Protein AF-W1NFA7-F1 (afdb_monomer_lite)

Organism: Amborella trichopoda (NCBI:txid13333)

InterPro domains:
  IPR036514 SGNH hydrolase superfamily [G3DSA:3.40.50.1110] (1-130)
  IPR051238 GDSL esterase/lipase [PTHR45650] (2-120)

Secondary structure (DSSP, 8-state):
--SPPPPBTTSTT--HHHHHHH--B---TT--SSSSTTTTSTT---HHHHHHHHHHHHHHHHHHH-HHHHHHHHHT--EEEEE-HHHIIIIIISTTSTTTTS--HHHHHHHHHHHHHHHHHHHHHTT--EEEEEE------

pLDDT: mean 85.77, std 13.7, range [34.81, 98.19]

Sequence (141 aa):
MGLPRPPAFLDPSSTTDVILKNGANYASGGGGILNETGEFFVQRLSFYKQIELFQGTREMIVRSIGSDEADVFLKNADFVVAMGSNDFLNNFLLPIYDDYWTYNADEFTNYSMTILEKQLIVSVAYGIALSSILAYETTTL

Structure (mmCIF, N/CA/C/O backbone):
data_AF-W1NFA7-F1
#
_entry.id   AF-W1NFA7-F1
#
loop_
_atom_site.group_PDB
_atom_site.id
_atom_site.type_symbol
_atom_site.label_atom_id
_atom_site.label_alt_id
_atom_site.label_comp_id
_atom_site.label_asym_id
_atom_site.label_entity_id
_atom_site.label_seq_id
_atom_site.pdbx_PDB_ins_code
_atom_site.Cartn_x
_atom_site.Cartn_y
_atom_site.Cartn_z
_atom_site.occupancy
_atom_site.B_iso_or_equiv
_atom_site.auth_seq_id
_atom_site.auth_comp_id
_atom_site.auth_asym_id
_atom_site.auth_atom_id
_atom_site.pdbx_PDB_model_num
ATOM 1 N N . MET A 1 1 ? 4.961 -15.741 7.651 1.00 52.47 1 MET A N 1
ATOM 2 C CA . MET A 1 1 ? 4.259 -15.235 8.850 1.00 52.47 1 MET A CA 1
ATOM 3 C C . MET A 1 1 ? 2.820 -15.739 8.809 1.00 52.47 1 MET A C 1
ATOM 5 O O . MET A 1 1 ? 2.142 -15.469 7.831 1.00 52.47 1 MET A O 1
ATOM 9 N N . GLY A 1 2 ? 2.392 -16.554 9.778 1.00 64.12 2 GLY A N 1
ATOM 10 C CA . GLY A 1 2 ? 1.120 -17.303 9.762 1.00 64.12 2 GLY A CA 1
ATOM 11 C C . GLY A 1 2 ? -0.124 -16.527 10.218 1.00 64.12 2 GLY A C 1
ATOM 12 O O . GLY A 1 2 ? -1.048 -17.144 10.740 1.00 64.12 2 GLY A O 1
ATOM 13 N N . LEU A 1 3 ? -0.140 -15.200 10.068 1.00 64.19 3 LEU A N 1
ATOM 14 C CA . LEU A 1 3 ? -1.331 -14.389 10.333 1.00 64.19 3 LEU A CA 1
ATOM 15 C C . LEU A 1 3 ? -2.315 -14.497 9.153 1.00 64.19 3 LEU A C 1
ATOM 17 O O . LEU A 1 3 ? -1.874 -14.619 8.004 1.00 64.19 3 LEU A O 1
ATOM 21 N N . PRO A 1 4 ? -3.636 -14.467 9.403 1.00 75.44 4 PRO A N 1
ATOM 22 C CA . PRO A 1 4 ? -4.623 -14.411 8.332 1.00 75.44 4 PRO A CA 1
ATOM 23 C C . PRO A 1 4 ? -4.407 -13.147 7.493 1.00 75.44 4 PRO A C 1
ATOM 25 O O . PRO A 1 4 ? -4.111 -12.079 8.026 1.00 75.44 4 PRO A O 1
ATOM 28 N N . ARG A 1 5 ? -4.530 -13.271 6.166 1.00 82.00 5 ARG A N 1
ATOM 29 C CA . ARG A 1 5 ? -4.374 -12.116 5.273 1.00 82.00 5 ARG A CA 1
ATOM 30 C C . ARG A 1 5 ? -5.529 -11.137 5.506 1.00 82.00 5 ARG A C 1
ATOM 32 O O . ARG A 1 5 ? -6.675 -11.596 5.512 1.00 82.00 5 ARG A O 1
ATOM 39 N N . PRO A 1 6 ? -5.256 -9.829 5.640 1.00 90.94 6 PRO A N 1
ATOM 40 C CA . PRO A 1 6 ? -6.318 -8.841 5.704 1.00 90.94 6 PRO A CA 1
ATOM 41 C C . PRO A 1 6 ? -7.184 -8.893 4.433 1.00 90.94 6 PRO A C 1
ATOM 43 O O . PRO A 1 6 ? -6.669 -9.210 3.350 1.00 90.94 6 PRO A O 1
ATOM 46 N N . PRO A 1 7 ? -8.488 -8.587 4.539 1.00 93.50 7 PRO A N 1
ATOM 47 C CA . PRO A 1 7 ? -9.375 -8.516 3.384 1.00 93.50 7 PRO A CA 1
ATOM 48 C C . PRO A 1 7 ? -8.945 -7.403 2.422 1.00 93.50 7 PRO A C 1
ATOM 50 O O . PRO A 1 7 ? -8.311 -6.422 2.819 1.00 93.50 7 PRO A O 1
ATOM 53 N N . ALA A 1 8 ? -9.293 -7.554 1.142 1.00 94.75 8 ALA A N 1
ATOM 54 C CA . ALA A 1 8 ? -9.056 -6.517 0.143 1.00 94.75 8 ALA A CA 1
ATOM 55 C C . ALA A 1 8 ? -9.841 -5.250 0.506 1.00 94.75 8 ALA A C 1
ATOM 57 O O . ALA A 1 8 ? -11.037 -5.315 0.779 1.00 94.75 8 ALA A O 1
ATOM 58 N N . PHE A 1 9 ? -9.189 -4.090 0.481 1.00 95.88 9 PHE A N 1
ATOM 59 C CA . PHE A 1 9 ? -9.806 -2.834 0.911 1.00 95.88 9 PHE A CA 1
ATOM 60 C C . PHE A 1 9 ? -11.071 -2.482 0.109 1.00 95.88 9 PHE A C 1
ATOM 62 O O . PHE A 1 9 ? -12.033 -1.970 0.667 1.00 95.88 9 PHE A O 1
ATOM 69 N N . LEU A 1 10 ? -11.086 -2.798 -1.190 1.00 93.25 10 LEU A N 1
ATOM 70 C CA . LEU A 1 10 ? -12.227 -2.548 -2.079 1.00 93.25 10 LEU A CA 1
ATOM 71 C C . LEU A 1 10 ? -13.315 -3.635 -2.017 1.00 93.25 10 LEU A C 1
ATOM 73 O O . LEU A 1 10 ? -14.296 -3.557 -2.755 1.00 93.25 10 LEU A O 1
ATOM 77 N N . ASP A 1 11 ? -13.155 -4.650 -1.166 1.00 93.75 11 ASP A N 1
ATOM 78 C CA . ASP A 1 11 ? -14.204 -5.638 -0.933 1.00 93.75 11 ASP A CA 1
ATOM 79 C C . ASP A 1 11 ? -15.387 -4.985 -0.188 1.00 93.75 11 ASP A C 1
ATOM 81 O O . ASP A 1 11 ? -15.163 -4.297 0.811 1.00 93.75 11 ASP A O 1
ATOM 85 N N . PRO A 1 12 ? -16.649 -5.205 -0.607 1.00 92.75 12 PRO A N 1
ATOM 86 C CA . PRO A 1 12 ? -17.820 -4.644 0.075 1.00 92.75 12 PRO A CA 1
ATOM 87 C C . PRO A 1 12 ? -17.937 -5.013 1.562 1.00 92.75 12 PRO A C 1
ATOM 89 O O . PRO A 1 12 ? -18.651 -4.342 2.306 1.00 92.75 12 PRO A O 1
ATOM 92 N N . SER A 1 13 ? -17.265 -6.080 2.003 1.00 93.19 13 SER A N 1
ATOM 93 C CA . SER A 1 13 ? -17.215 -6.508 3.403 1.00 93.19 13 SER A CA 1
ATOM 94 C C . SER A 1 13 ? -16.162 -5.781 4.250 1.00 93.19 13 SER A C 1
ATOM 96 O O . SER A 1 13 ? -16.153 -5.957 5.470 1.00 93.19 13 SER A O 1
ATOM 98 N N . SER A 1 14 ? -15.310 -4.936 3.656 1.00 93.62 14 SER A N 1
ATOM 99 C CA . SER A 1 14 ? -14.271 -4.160 4.351 1.00 93.62 14 SER A CA 1
ATOM 100 C C . SER A 1 14 ? -14.851 -2.951 5.094 1.00 93.62 14 SER A C 1
ATOM 102 O O . SER A 1 14 ? -14.623 -1.794 4.747 1.00 93.62 14 SER A O 1
ATOM 104 N N . THR A 1 15 ? -15.630 -3.224 6.140 1.00 95.81 15 THR A N 1
ATOM 105 C CA . THR A 1 15 ? -16.179 -2.206 7.045 1.00 95.81 15 THR A CA 1
ATOM 106 C C . THR A 1 15 ? -15.132 -1.709 8.046 1.00 95.81 15 THR A C 1
ATOM 108 O O . THR A 1 15 ? -14.107 -2.353 8.266 1.00 95.81 15 THR A O 1
ATOM 111 N N . THR A 1 16 ? -15.411 -0.588 8.719 1.00 95.94 16 THR A N 1
ATOM 112 C CA . THR A 1 16 ? -14.574 -0.054 9.810 1.00 95.94 16 THR A CA 1
ATOM 113 C C . THR A 1 16 ? -14.234 -1.109 10.865 1.00 95.94 16 THR A C 1
ATOM 115 O O . THR A 1 16 ? -13.060 -1.288 11.180 1.00 95.94 16 THR A O 1
ATOM 118 N N . ASP A 1 17 ? -15.222 -1.863 11.354 1.00 96.25 17 ASP A N 1
ATOM 119 C CA . ASP A 1 17 ? -15.003 -2.903 12.369 1.00 96.25 17 ASP A CA 1
ATOM 120 C C . ASP A 1 17 ? -14.116 -4.043 11.853 1.00 96.25 17 ASP A C 1
ATOM 122 O O . ASP A 1 17 ? -13.270 -4.572 12.577 1.00 96.25 17 ASP A O 1
ATOM 126 N N . VAL A 1 18 ? -14.287 -4.421 10.582 1.00 95.81 18 VAL A N 1
ATOM 127 C CA . VAL A 1 18 ? -13.464 -5.448 9.936 1.00 95.81 18 VAL A CA 1
ATOM 128 C C . VAL A 1 18 ? -12.022 -4.969 9.797 1.00 95.81 18 VAL A C 1
ATOM 130 O O . VAL A 1 18 ? -11.112 -5.742 10.095 1.00 95.81 18 VAL A O 1
ATOM 133 N N . ILE A 1 19 ? -11.813 -3.708 9.409 1.00 96.00 19 ILE A N 1
ATOM 134 C CA . ILE A 1 19 ? -10.485 -3.100 9.268 1.00 96.00 19 ILE A CA 1
ATOM 135 C C . ILE A 1 19 ? -9.792 -2.974 10.629 1.00 96.00 19 ILE A C 1
ATOM 137 O O . ILE A 1 19 ? -8.634 -3.361 10.757 1.00 96.00 19 ILE A O 1
ATOM 141 N N . LEU A 1 20 ? -10.491 -2.499 11.664 1.00 95.50 20 LEU A N 1
ATOM 142 C CA . LEU A 1 20 ? -9.935 -2.387 13.019 1.00 95.50 20 LEU A CA 1
ATOM 143 C C . LEU A 1 20 ? -9.544 -3.751 13.604 1.00 95.50 20 LEU A C 1
ATOM 145 O O . LEU A 1 20 ? -8.586 -3.845 14.367 1.00 95.50 20 LEU A O 1
ATOM 149 N N . LYS A 1 21 ? -10.269 -4.817 13.246 1.00 94.56 21 LYS A N 1
ATOM 150 C CA . LYS A 1 21 ? -10.020 -6.169 13.759 1.00 94.56 21 LYS A CA 1
ATOM 151 C C . LYS A 1 21 ? -8.965 -6.943 12.970 1.00 94.56 21 LYS A C 1
ATOM 153 O O . LYS A 1 21 ? -8.197 -7.694 13.565 1.00 94.56 21 LYS A O 1
ATOM 158 N N . ASN A 1 22 ? -8.978 -6.826 11.644 1.00 93.31 22 ASN A N 1
ATOM 159 C CA . ASN A 1 22 ? -8.227 -7.714 10.752 1.00 93.31 22 ASN A CA 1
ATOM 160 C C . ASN A 1 22 ? -7.209 -6.981 9.869 1.00 93.31 22 ASN A C 1
ATOM 162 O O . ASN A 1 22 ? -6.465 -7.642 9.150 1.00 93.31 22 ASN A O 1
ATOM 166 N N . GLY A 1 23 ? -7.181 -5.647 9.893 1.00 93.75 23 GLY A N 1
ATOM 167 C CA . GLY A 1 23 ? -6.407 -4.828 8.965 1.00 93.75 23 GLY A CA 1
ATOM 168 C C . GLY A 1 23 ? -7.059 -4.705 7.584 1.00 93.75 23 GLY A C 1
ATOM 169 O O . GLY A 1 23 ? -8.202 -5.106 7.366 1.00 93.75 23 GLY A O 1
ATOM 170 N N . ALA A 1 24 ? -6.308 -4.147 6.634 1.00 95.62 24 ALA A N 1
ATOM 171 C CA . ALA A 1 24 ? -6.738 -3.951 5.252 1.00 95.62 24 ALA A CA 1
ATOM 172 C C . ALA A 1 24 ? -5.610 -4.296 4.271 1.00 95.62 24 ALA A C 1
ATOM 174 O O . ALA A 1 24 ? -4.433 -4.086 4.563 1.00 95.62 24 ALA A O 1
ATOM 175 N N . ASN A 1 25 ? -5.975 -4.817 3.101 1.00 95.50 25 ASN A N 1
ATOM 176 C CA . ASN A 1 25 ? -5.055 -5.101 2.007 1.00 95.50 25 ASN A CA 1
ATOM 177 C C . ASN A 1 25 ? -5.312 -4.153 0.829 1.00 95.50 25 ASN A C 1
ATOM 179 O O . ASN A 1 25 ? -6.355 -4.235 0.177 1.00 95.50 25 ASN A O 1
ATOM 183 N N . TYR A 1 26 ? -4.343 -3.287 0.537 1.00 95.25 26 TYR A N 1
ATOM 184 C CA . TYR A 1 26 ? -4.393 -2.346 -0.589 1.00 95.25 26 TYR A CA 1
ATOM 185 C C . TYR A 1 26 ? -3.688 -2.868 -1.847 1.00 95.25 26 TYR A C 1
ATOM 187 O O . TYR A 1 26 ? -3.709 -2.195 -2.875 1.00 95.25 26 TYR A O 1
ATOM 195 N N . ALA A 1 27 ? -3.049 -4.041 -1.783 1.00 93.06 27 ALA A N 1
ATOM 196 C CA . ALA A 1 27 ? -2.281 -4.575 -2.896 1.00 93.06 27 ALA A CA 1
ATOM 197 C C . ALA A 1 27 ? -3.169 -4.778 -4.130 1.00 93.06 27 ALA A C 1
ATOM 199 O O . ALA A 1 27 ? -4.269 -5.328 -4.049 1.00 93.06 27 ALA A O 1
ATOM 200 N N . SER A 1 28 ? -2.652 -4.371 -5.286 1.00 93.00 28 SER A N 1
ATOM 201 C CA . SER A 1 28 ? -3.351 -4.470 -6.562 1.00 93.00 28 SER A CA 1
ATOM 202 C C . SER A 1 28 ? -2.564 -5.309 -7.552 1.00 93.00 28 SER A C 1
ATOM 204 O O . SER A 1 28 ? -1.404 -5.017 -7.844 1.00 93.00 28 SER A O 1
ATOM 206 N N . GLY A 1 29 ? -3.235 -6.293 -8.155 1.00 89.38 29 GLY A N 1
ATOM 207 C CA . GLY A 1 29 ? -2.728 -6.949 -9.360 1.00 89.38 29 GLY A CA 1
ATOM 208 C C . GLY A 1 29 ? -2.470 -5.912 -10.458 1.00 89.38 29 GLY A C 1
ATOM 209 O O . GLY A 1 29 ? -3.243 -4.965 -10.605 1.00 89.38 29 GLY A O 1
ATOM 210 N N . GLY A 1 30 ? -1.347 -6.043 -11.165 1.00 88.31 30 GLY A N 1
ATOM 211 C CA . GLY A 1 30 ? -0.916 -5.103 -12.206 1.00 88.31 30 GLY A CA 1
ATOM 212 C C . GLY A 1 30 ? -0.421 -3.737 -11.709 1.00 88.31 30 GLY A C 1
ATOM 213 O O . GLY A 1 30 ? 0.071 -2.960 -12.517 1.00 88.31 30 GLY A O 1
ATOM 214 N N . GLY A 1 31 ? -0.525 -3.430 -10.410 1.00 91.38 31 GLY A N 1
ATOM 215 C CA . GLY A 1 31 ? 0.020 -2.201 -9.832 1.00 91.38 31 GLY A CA 1
ATOM 216 C C . GLY A 1 31 ? 1.544 -2.240 -9.715 1.00 91.38 31 GLY A C 1
ATOM 217 O O . GLY A 1 31 ? 2.142 -3.318 -9.650 1.00 91.38 31 GLY A O 1
ATOM 218 N N . GLY A 1 32 ? 2.164 -1.065 -9.659 1.00 91.81 32 GLY A N 1
ATOM 219 C CA . GLY A 1 32 ? 3.611 -0.916 -9.541 1.00 91.81 32 GLY A CA 1
ATOM 220 C C . GLY A 1 32 ? 4.030 0.347 -8.798 1.00 91.81 32 GLY A C 1
ATOM 221 O O . GLY A 1 32 ? 3.189 1.120 -8.321 1.00 91.81 32 GLY A O 1
ATOM 222 N N . ILE A 1 33 ? 5.345 0.514 -8.705 1.00 94.38 33 ILE A N 1
ATOM 223 C CA . ILE A 1 33 ? 6.036 1.709 -8.216 1.00 94.38 33 ILE A CA 1
ATOM 224 C C . ILE A 1 33 ? 5.688 2.897 -9.118 1.00 94.38 33 ILE A C 1
ATOM 226 O O . ILE A 1 33 ? 5.308 3.962 -8.626 1.00 94.38 33 ILE A O 1
ATOM 230 N N . LEU A 1 34 ? 5.774 2.709 -10.434 1.00 91.38 34 LEU A N 1
ATOM 231 C CA . LEU A 1 34 ? 5.497 3.753 -11.410 1.00 91.38 34 LEU A CA 1
ATOM 232 C C . LEU A 1 34 ? 3.990 3.945 -11.591 1.00 91.38 34 LEU A C 1
ATOM 234 O O . LEU A 1 34 ? 3.177 3.017 -11.479 1.00 91.38 34 LEU A O 1
ATOM 238 N N . ASN A 1 35 ? 3.596 5.186 -11.863 1.00 90.56 35 ASN A N 1
ATOM 239 C CA . ASN A 1 35 ? 2.186 5.516 -12.007 1.00 90.56 35 ASN A CA 1
ATOM 240 C C . ASN A 1 35 ? 1.611 4.986 -13.315 1.00 90.56 35 ASN A C 1
ATOM 242 O O . ASN A 1 35 ? 0.419 4.763 -13.368 1.00 90.56 35 ASN A O 1
ATOM 246 N N . GLU A 1 36 ? 2.411 4.732 -14.324 1.00 87.38 36 GLU A N 1
ATOM 247 C CA . GLU A 1 36 ? 2.040 4.190 -15.622 1.00 87.38 36 GLU A CA 1
ATOM 248 C C . GLU A 1 36 ? 1.967 2.660 -15.595 1.00 87.38 36 GLU A C 1
ATOM 250 O O . GLU A 1 36 ? 1.167 2.074 -16.320 1.00 87.38 36 GLU A O 1
ATOM 255 N N . THR A 1 37 ? 2.707 1.998 -14.693 1.00 88.12 37 THR A N 1
ATOM 256 C CA . THR A 1 37 ? 2.784 0.533 -14.630 1.00 88.12 37 THR A CA 1
ATOM 257 C C . THR A 1 37 ? 1.403 -0.092 -14.592 1.00 88.12 37 THR A C 1
ATOM 259 O O . THR A 1 37 ? 0.654 0.108 -13.631 1.00 88.12 37 THR A O 1
ATOM 262 N N . GLY A 1 38 ? 1.100 -0.882 -15.624 1.00 83.62 38 GLY A N 1
ATOM 263 C CA . GLY A 1 38 ? -0.138 -1.640 -15.734 1.00 83.62 38 GLY A CA 1
ATOM 264 C C . GLY A 1 38 ? -1.349 -0.820 -16.169 1.00 83.62 38 GLY A C 1
ATOM 265 O O . GLY A 1 38 ? -2.462 -1.291 -15.992 1.00 83.62 38 GLY A O 1
ATOM 266 N N . GLU A 1 39 ? -1.176 0.375 -16.732 1.00 84.25 39 GLU A N 1
ATOM 267 C CA . GLU A 1 39 ? -2.265 1.246 -17.213 1.00 84.25 39 GLU A CA 1
ATOM 268 C C . GLU A 1 39 ? -3.264 0.550 -18.158 1.00 84.25 39 GLU A C 1
ATOM 270 O O . GLU A 1 39 ? -4.453 0.862 -18.141 1.00 84.25 39 GLU A O 1
ATOM 275 N N . PHE A 1 40 ? -2.829 -0.471 -18.900 1.00 80.81 40 PHE A N 1
ATOM 276 C CA . PHE A 1 40 ? -3.713 -1.306 -19.725 1.00 80.81 40 PHE A CA 1
ATOM 277 C C . PHE A 1 40 ? -4.709 -2.162 -18.914 1.00 80.81 40 PHE A C 1
ATOM 279 O O . PHE A 1 40 ? -5.650 -2.726 -19.478 1.00 80.81 40 PHE A O 1
ATOM 286 N N . PHE A 1 41 ? -4.542 -2.263 -17.593 1.00 82.12 41 PHE A N 1
ATOM 287 C CA . PHE A 1 41 ? -5.457 -2.948 -16.686 1.00 82.12 41 PHE A CA 1
ATOM 288 C C . PHE A 1 41 ? -6.456 -1.956 -16.071 1.00 82.12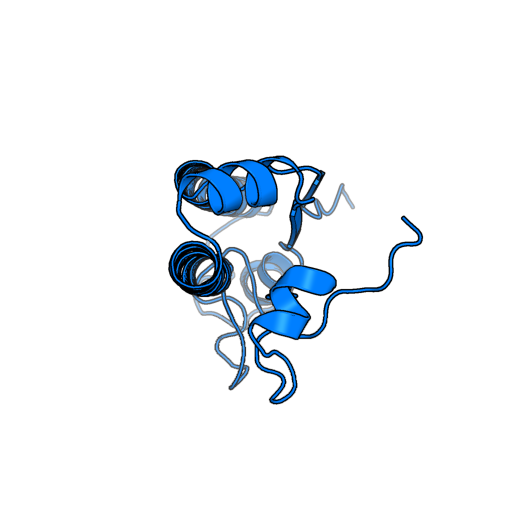 41 PHE A C 1
ATOM 290 O O . PHE A 1 41 ? -6.100 -1.062 -15.306 1.00 82.12 41 PHE A O 1
ATOM 297 N N . VAL A 1 42 ? -7.745 -2.179 -16.337 1.00 72.00 42 VAL A N 1
ATOM 298 C CA . VAL A 1 42 ? -8.867 -1.274 -16.009 1.00 72.00 42 VAL A CA 1
ATOM 299 C C . VAL A 1 42 ? -9.058 -1.015 -14.495 1.00 72.00 42 VAL A C 1
ATOM 301 O O . VAL A 1 42 ? -9.776 -0.092 -14.123 1.00 72.00 42 VAL A O 1
ATOM 304 N N . GLN A 1 43 ? -8.436 -1.798 -13.600 1.00 77.44 43 GLN A N 1
ATOM 305 C CA . GLN A 1 43 ? -8.653 -1.716 -12.139 1.00 77.44 43 GLN A CA 1
ATOM 306 C C . GLN A 1 43 ? -7.373 -1.814 -11.295 1.00 77.44 43 GLN A C 1
ATOM 308 O O . GLN A 1 43 ? -7.381 -2.369 -10.197 1.00 77.44 43 GLN A O 1
ATOM 313 N N . ARG A 1 44 ? -6.254 -1.292 -11.795 1.00 87.56 44 ARG A N 1
ATOM 314 C CA . ARG A 1 44 ? -4.983 -1.339 -11.063 1.00 87.56 44 ARG A CA 1
ATOM 315 C C . ARG A 1 44 ? -4.761 -0.109 -10.173 1.00 87.56 44 ARG A C 1
ATOM 317 O O . ARG A 1 44 ? -5.113 1.012 -10.535 1.00 87.56 44 ARG A O 1
ATOM 324 N N . LEU A 1 45 ? -4.114 -0.312 -9.029 1.00 93.12 45 LEU A N 1
ATOM 325 C CA . LEU A 1 45 ? -3.724 0.747 -8.095 1.00 93.12 45 LEU A CA 1
ATOM 326 C C . LEU A 1 45 ? -2.196 0.864 -8.057 1.00 93.12 45 LEU A C 1
ATOM 328 O O . LEU A 1 45 ? -1.522 -0.074 -7.620 1.00 93.12 45 LEU A O 1
ATOM 332 N N . SER A 1 46 ? -1.652 2.010 -8.484 1.00 94.38 46 SER A N 1
ATOM 333 C CA . SER A 1 46 ?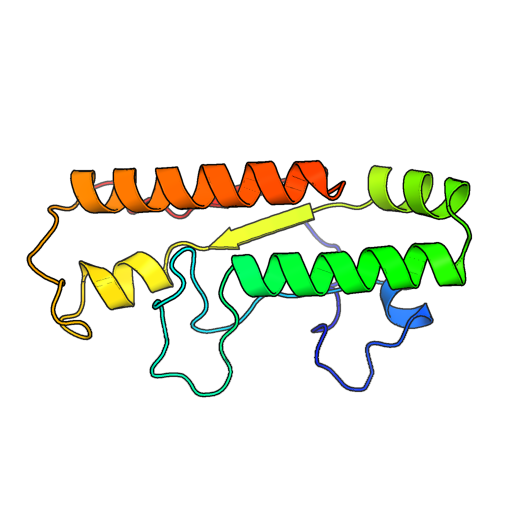 -0.230 2.334 -8.274 1.00 94.38 46 SER A CA 1
ATOM 334 C C . SER A 1 46 ? 0.089 2.426 -6.785 1.00 94.38 46 SER A C 1
ATOM 336 O O . SER A 1 46 ? -0.819 2.599 -5.965 1.00 94.38 46 SER A O 1
ATOM 338 N N . PHE A 1 47 ? 1.369 2.365 -6.410 1.00 95.00 47 PHE A N 1
ATOM 339 C CA . PHE A 1 47 ? 1.726 2.483 -4.999 1.00 95.00 47 PHE A CA 1
ATOM 340 C C . PHE A 1 47 ? 1.258 3.813 -4.389 1.00 95.00 47 PHE A C 1
ATOM 342 O O . PHE A 1 47 ? 0.692 3.818 -3.298 1.00 95.00 47 PHE A O 1
ATOM 349 N N . TYR A 1 48 ? 1.356 4.926 -5.124 1.00 94.62 48 TYR A N 1
ATOM 350 C CA . TYR A 1 48 ? 0.783 6.200 -4.677 1.00 94.62 48 TYR A CA 1
ATOM 351 C C . TYR A 1 48 ? -0.711 6.100 -4.362 1.00 94.62 48 TYR A C 1
ATOM 353 O O . TYR A 1 48 ? -1.151 6.614 -3.333 1.00 94.62 48 TYR A O 1
ATOM 361 N N . LYS A 1 49 ? -1.490 5.397 -5.194 1.00 95.31 49 LYS A N 1
ATOM 362 C CA . LYS A 1 49 ? -2.918 5.214 -4.925 1.00 95.31 49 LYS A CA 1
ATOM 363 C C . LYS A 1 49 ? -3.161 4.346 -3.691 1.00 95.31 49 LYS A C 1
ATOM 365 O O . LYS A 1 49 ? -4.069 4.628 -2.919 1.00 95.31 49 LYS A O 1
ATOM 370 N N . GLN A 1 50 ? -2.339 3.322 -3.471 1.00 95.81 50 GLN A N 1
ATOM 371 C CA . GLN A 1 50 ? -2.415 2.486 -2.268 1.00 95.81 50 GLN A CA 1
ATOM 372 C C . GLN A 1 50 ? -2.105 3.295 -0.994 1.00 95.81 50 GLN A C 1
ATOM 374 O O . GLN A 1 50 ? -2.804 3.145 0.007 1.00 95.81 50 GLN A O 1
ATOM 379 N N . ILE A 1 51 ? -1.131 4.212 -1.048 1.00 95.38 51 ILE A N 1
ATOM 380 C CA . ILE A 1 51 ? -0.826 5.151 0.045 1.00 95.38 51 ILE A CA 1
ATOM 381 C C . ILE A 1 51 ? -2.009 6.097 0.302 1.00 95.38 51 ILE A C 1
ATOM 383 O O . ILE A 1 51 ? -2.370 6.330 1.453 1.00 95.38 51 ILE A O 1
ATOM 387 N N . GLU A 1 52 ? -2.645 6.622 -0.747 1.00 95.62 52 GLU A N 1
ATOM 388 C CA . GLU A 1 52 ? -3.830 7.484 -0.624 1.00 95.62 52 GLU A CA 1
ATOM 389 C C . GLU A 1 52 ? -5.009 6.751 0.046 1.00 95.62 52 GLU A C 1
ATOM 391 O O . GLU A 1 52 ? -5.659 7.293 0.940 1.00 95.62 52 GLU A O 1
ATOM 396 N N . LEU A 1 53 ? -5.258 5.489 -0.321 1.00 96.31 53 LEU A N 1
ATOM 397 C CA . LEU A 1 53 ? -6.286 4.664 0.329 1.00 96.31 53 LEU A CA 1
ATOM 398 C C . LEU A 1 53 ? -5.973 4.423 1.813 1.00 96.31 53 LEU A C 1
ATOM 400 O O . LEU A 1 53 ? -6.874 4.463 2.658 1.00 96.31 53 LEU A O 1
ATOM 404 N N . PHE A 1 54 ? -4.697 4.220 2.148 1.00 96.31 54 PHE A N 1
ATOM 405 C CA . PHE A 1 54 ? -4.275 4.117 3.539 1.00 96.31 54 PHE A CA 1
ATOM 406 C C . PHE A 1 54 ? -4.516 5.419 4.316 1.00 96.31 54 PHE A C 1
ATOM 408 O O . PHE A 1 54 ? -4.994 5.359 5.447 1.00 96.31 54 PHE A O 1
ATOM 415 N N . GLN A 1 55 ? -4.267 6.593 3.726 1.00 95.94 55 GLN A N 1
ATOM 416 C CA . GLN A 1 55 ? -4.563 7.876 4.382 1.00 95.94 55 GLN A CA 1
ATOM 417 C C . GLN A 1 55 ? -6.045 7.996 4.747 1.00 95.94 55 GLN A C 1
ATOM 419 O O . GLN A 1 55 ? -6.372 8.318 5.890 1.00 95.94 55 GLN A O 1
ATOM 424 N N . GLY A 1 56 ? -6.942 7.654 3.817 1.00 96.38 56 GLY A N 1
ATOM 425 C CA . GLY A 1 56 ? -8.380 7.617 4.095 1.00 96.38 56 GLY A CA 1
ATOM 426 C C . GLY A 1 56 ? -8.733 6.633 5.216 1.00 96.38 56 GLY A C 1
ATOM 427 O O . GLY A 1 56 ? -9.576 6.921 6.066 1.00 96.38 56 GLY A O 1
ATOM 428 N N . THR A 1 57 ? -8.034 5.499 5.280 1.00 96.31 57 THR A N 1
ATOM 429 C CA . THR A 1 57 ? -8.197 4.523 6.365 1.00 96.31 57 THR A CA 1
ATOM 430 C C . THR A 1 57 ? -7.709 5.065 7.704 1.00 96.31 57 THR A C 1
ATOM 432 O O . THR A 1 57 ? -8.395 4.891 8.708 1.00 96.31 57 THR A O 1
ATOM 435 N N . ARG A 1 58 ? -6.581 5.782 7.740 1.00 95.69 58 ARG A N 1
ATOM 436 C CA . ARG A 1 58 ? -6.104 6.464 8.951 1.00 95.69 58 ARG A CA 1
ATOM 437 C C . ARG A 1 58 ? -7.134 7.470 9.455 1.00 95.69 58 ARG A C 1
ATOM 439 O O . ARG A 1 58 ? -7.454 7.461 10.640 1.00 95.69 58 ARG A O 1
ATOM 446 N N . GLU A 1 59 ? -7.678 8.311 8.578 1.00 96.56 59 GLU A N 1
ATOM 447 C CA . GLU A 1 59 ? -8.730 9.263 8.956 1.00 96.56 59 GLU A CA 1
ATOM 448 C C . GLU A 1 59 ? -9.975 8.559 9.500 1.00 96.56 59 GLU A C 1
ATOM 450 O O . GLU A 1 59 ? -10.557 9.000 10.491 1.00 96.56 59 GLU A O 1
ATOM 455 N N . MET A 1 60 ? -10.373 7.456 8.867 1.00 96.94 60 MET A N 1
ATOM 456 C CA . MET A 1 60 ? -11.488 6.630 9.319 1.00 96.94 60 MET A CA 1
ATOM 457 C C . MET A 1 60 ? -11.229 6.058 10.720 1.00 96.94 60 MET A C 1
ATOM 459 O O . MET A 1 60 ? -12.098 6.179 11.583 1.00 96.94 60 MET A O 1
ATOM 463 N N . ILE A 1 61 ? -10.033 5.516 10.979 1.00 97.00 61 ILE A N 1
ATOM 464 C CA . ILE A 1 61 ? -9.643 4.992 12.297 1.00 97.00 61 ILE A CA 1
ATOM 465 C C . ILE A 1 61 ? -9.706 6.108 13.345 1.00 97.00 61 ILE A C 1
ATOM 467 O O . ILE A 1 61 ? -10.373 5.941 14.362 1.00 97.00 61 ILE A O 1
ATOM 471 N N . VAL A 1 62 ? -9.107 7.275 13.077 1.00 97.19 62 VAL A N 1
ATOM 472 C CA . VAL A 1 62 ? -9.135 8.430 13.998 1.00 97.19 62 VAL A CA 1
ATOM 473 C C . VAL A 1 62 ? -10.570 8.847 14.330 1.00 97.19 62 VAL A C 1
ATOM 475 O O . VAL A 1 62 ? -10.887 9.093 15.492 1.00 97.19 62 VAL A O 1
ATOM 478 N N . ARG A 1 63 ? -11.464 8.893 13.333 1.00 98.19 63 ARG A N 1
ATOM 479 C CA . ARG A 1 63 ? -12.888 9.205 13.553 1.00 98.19 63 ARG A CA 1
ATOM 480 C C . ARG A 1 63 ? -13.611 8.132 14.366 1.00 98.19 63 ARG A C 1
ATOM 482 O O . ARG A 1 63 ? -14.569 8.459 15.058 1.00 98.19 63 ARG A O 1
ATOM 489 N N . SER A 1 64 ? -13.186 6.876 14.255 1.00 98.00 64 SER A N 1
ATOM 490 C CA . SER A 1 64 ? -13.841 5.741 14.900 1.00 98.00 64 SER A CA 1
ATOM 491 C C . SER A 1 64 ? -13.430 5.554 16.357 1.00 98.00 64 SER A C 1
ATOM 493 O O . SER A 1 64 ? -14.287 5.217 17.170 1.00 98.00 64 SER A O 1
ATOM 495 N N . ILE A 1 65 ? -12.142 5.704 16.681 1.00 97.88 65 ILE A N 1
ATOM 496 C CA . ILE A 1 65 ? -11.609 5.351 18.008 1.00 97.88 65 ILE A CA 1
ATOM 497 C C . ILE A 1 65 ? -10.935 6.507 18.749 1.00 97.88 65 ILE A C 1
ATOM 499 O O . ILE A 1 65 ? -10.589 6.327 19.907 1.00 97.88 65 ILE A O 1
ATOM 503 N N . GLY A 1 66 ? -10.804 7.687 18.134 1.00 98.06 66 GLY A N 1
ATOM 504 C CA . GLY A 1 66 ? -10.090 8.826 18.718 1.00 98.06 66 GLY A CA 1
ATOM 505 C C . GLY A 1 66 ? -8.635 8.913 18.253 1.00 98.06 66 GLY A C 1
ATOM 506 O O . GLY A 1 66 ? -8.079 7.959 17.714 1.00 98.06 66 GLY A O 1
ATOM 507 N N . SER A 1 67 ? -8.024 10.094 18.403 1.00 96.38 67 SER A N 1
ATOM 508 C CA . SER A 1 67 ? -6.661 10.350 17.906 1.00 96.38 67 SER A CA 1
ATOM 509 C C . SER A 1 67 ? -5.600 9.579 18.689 1.00 96.38 67 SER A C 1
ATOM 511 O O . SER A 1 67 ? -4.717 8.981 18.079 1.00 96.38 67 SER A O 1
ATOM 513 N N . ASP A 1 68 ? -5.695 9.576 20.019 1.00 96.88 68 ASP A N 1
ATOM 514 C CA . ASP A 1 68 ? -4.683 8.967 20.886 1.00 96.88 68 ASP A CA 1
ATOM 515 C C . ASP A 1 68 ? -4.684 7.439 20.719 1.00 96.88 68 ASP A C 1
ATOM 517 O O . ASP A 1 68 ? -3.638 6.812 20.538 1.00 96.88 68 ASP A O 1
ATOM 521 N N . GLU A 1 69 ? -5.872 6.835 20.690 1.00 97.25 69 GLU A N 1
ATOM 522 C CA . GLU A 1 69 ? -6.063 5.408 20.449 1.00 97.25 69 GLU A CA 1
ATOM 523 C C . GLU A 1 69 ? -5.652 5.008 19.029 1.00 97.25 69 GLU A C 1
ATOM 525 O O . GLU A 1 69 ? -5.042 3.953 18.847 1.00 97.25 69 GLU A O 1
ATOM 530 N N . ALA A 1 70 ? -5.935 5.844 18.023 1.00 95.38 70 ALA A N 1
ATOM 531 C CA . ALA A 1 70 ? -5.502 5.608 16.647 1.00 95.38 70 ALA A CA 1
ATOM 532 C C . ALA A 1 70 ? -3.976 5.612 16.513 1.00 95.38 70 ALA A C 1
ATOM 534 O O . ALA A 1 70 ? -3.424 4.748 15.830 1.00 95.38 70 ALA A O 1
ATOM 535 N N . ASP A 1 71 ? -3.285 6.535 17.179 1.00 93.56 71 ASP A N 1
ATOM 536 C CA . ASP A 1 71 ? -1.825 6.592 17.144 1.00 93.56 71 ASP A CA 1
ATOM 537 C C . ASP A 1 71 ? -1.198 5.361 17.818 1.00 93.56 71 ASP A C 1
ATOM 539 O O . ASP A 1 71 ? -0.230 4.799 17.297 1.00 93.56 71 ASP A O 1
ATOM 543 N N . VAL A 1 72 ? -1.769 4.881 18.932 1.00 94.44 72 VAL A N 1
ATOM 544 C CA . VAL A 1 72 ? -1.353 3.615 19.563 1.00 94.44 72 VAL A CA 1
ATOM 545 C C . VAL A 1 72 ? -1.645 2.422 18.651 1.00 94.44 72 VAL A C 1
ATOM 547 O O . VAL A 1 72 ? -0.789 1.550 18.498 1.00 94.44 72 VAL A O 1
ATOM 550 N N . PHE A 1 73 ? -2.825 2.376 18.031 1.00 93.44 73 PHE A N 1
ATOM 551 C CA . PHE A 1 73 ? -3.218 1.307 17.115 1.00 93.44 73 PHE A CA 1
ATOM 552 C C . PHE A 1 73 ? -2.247 1.199 15.933 1.00 93.44 73 PHE A C 1
ATOM 554 O O . PHE A 1 73 ? -1.694 0.130 15.685 1.00 93.44 73 PHE A O 1
ATOM 561 N N . LEU A 1 74 ? -1.973 2.315 15.251 1.00 92.31 74 LEU A N 1
ATOM 562 C CA . LEU A 1 74 ? -1.094 2.352 14.080 1.00 92.31 74 LEU A CA 1
ATOM 563 C C . LEU A 1 74 ? 0.365 2.043 14.428 1.00 92.31 74 LEU A C 1
ATOM 565 O O . LEU A 1 74 ? 1.040 1.382 13.647 1.00 92.31 74 LEU A O 1
ATOM 569 N N . LYS A 1 75 ? 0.847 2.447 15.612 1.00 90.56 75 LYS A N 1
ATOM 570 C CA . LYS A 1 75 ? 2.197 2.086 16.084 1.00 90.56 75 LYS A CA 1
ATOM 571 C C . LYS A 1 75 ? 2.401 0.588 16.292 1.00 90.56 75 LYS A C 1
ATOM 573 O O . LYS A 1 75 ? 3.535 0.130 16.222 1.00 90.56 75 LYS A O 1
ATOM 578 N N . ASN A 1 76 ? 1.333 -0.140 16.610 1.00 90.25 76 ASN A N 1
ATOM 579 C CA . ASN A 1 76 ? 1.371 -1.584 16.836 1.00 90.25 76 ASN A CA 1
ATOM 580 C C . ASN A 1 76 ? 0.952 -2.388 15.596 1.00 90.25 76 ASN A C 1
ATOM 582 O O . ASN A 1 76 ? 0.942 -3.616 15.646 1.00 90.25 76 ASN A O 1
ATOM 586 N N . ALA A 1 77 ? 0.570 -1.717 14.507 1.00 90.00 77 ALA A N 1
ATOM 587 C CA . ALA A 1 77 ? 0.208 -2.369 13.262 1.00 90.00 77 ALA A CA 1
ATOM 588 C C . ALA A 1 77 ? 1.461 -2.786 12.483 1.00 90.00 77 ALA A C 1
ATOM 590 O O . ALA A 1 77 ? 2.451 -2.057 12.436 1.00 90.00 77 ALA A O 1
ATOM 591 N N . ASP A 1 78 ? 1.381 -3.941 11.823 1.00 89.56 78 ASP A N 1
ATOM 592 C CA . ASP A 1 78 ? 2.424 -4.400 10.916 1.00 89.56 78 ASP A CA 1
ATOM 593 C C . ASP A 1 78 ? 2.157 -3.947 9.483 1.00 89.56 78 ASP A C 1
ATOM 595 O O . ASP A 1 78 ? 1.090 -4.205 8.917 1.00 89.56 78 ASP A O 1
ATOM 599 N N . PHE A 1 79 ? 3.165 -3.332 8.867 1.00 89.38 79 PHE A N 1
ATOM 600 C CA . PHE A 1 79 ? 3.094 -2.862 7.488 1.00 89.38 79 PHE A CA 1
ATOM 601 C C . PHE A 1 79 ? 4.030 -3.667 6.590 1.00 89.38 79 PHE A C 1
ATOM 603 O O . PHE A 1 79 ? 5.237 -3.758 6.830 1.00 89.38 79 PHE A O 1
ATOM 610 N N . VAL A 1 80 ? 3.460 -4.239 5.529 1.00 88.69 80 VAL A N 1
ATOM 611 C CA . VAL A 1 80 ? 4.179 -5.043 4.537 1.00 88.69 80 VAL A CA 1
ATOM 612 C C . VAL A 1 80 ? 3.973 -4.426 3.163 1.00 88.69 80 VAL A C 1
ATOM 614 O O . VAL A 1 80 ? 2.837 -4.275 2.716 1.00 88.69 80 VAL A O 1
ATOM 617 N N . VAL A 1 81 ? 5.073 -4.105 2.482 1.00 88.50 81 VAL A N 1
ATOM 618 C CA . VAL A 1 81 ? 5.063 -3.601 1.103 1.00 88.50 81 VAL A CA 1
ATOM 619 C C . VAL A 1 81 ? 5.841 -4.567 0.217 1.00 88.50 81 VAL A C 1
ATOM 621 O O . VAL A 1 81 ? 6.992 -4.890 0.511 1.00 88.50 81 VAL A O 1
ATOM 624 N N . ALA A 1 82 ? 5.212 -5.026 -0.866 1.00 87.81 82 ALA A N 1
ATOM 625 C CA . ALA A 1 82 ? 5.834 -5.884 -1.871 1.00 87.81 82 ALA A CA 1
ATOM 626 C C . ALA A 1 82 ? 5.439 -5.422 -3.281 1.00 87.81 82 ALA A C 1
ATOM 628 O O . ALA A 1 82 ? 4.254 -5.422 -3.615 1.00 87.81 82 ALA A O 1
ATOM 629 N N . MET A 1 83 ? 6.417 -5.004 -4.092 1.00 88.38 83 MET A N 1
ATOM 630 C CA . MET A 1 83 ? 6.200 -4.459 -5.445 1.00 88.38 83 MET A CA 1
ATOM 631 C C . MET A 1 83 ? 7.480 -4.446 -6.291 1.00 88.38 83 MET A C 1
ATOM 633 O O . MET A 1 83 ? 8.528 -4.907 -5.842 1.00 88.38 83 MET A O 1
ATOM 637 N N . GLY A 1 84 ? 7.378 -3.937 -7.524 1.00 87.75 84 GLY A N 1
ATOM 638 C CA . GLY A 1 84 ? 8.481 -3.793 -8.479 1.00 87.75 84 GLY A CA 1
ATOM 639 C C . GLY A 1 84 ? 8.402 -4.763 -9.659 1.00 87.75 84 GLY A C 1
ATOM 640 O O . GLY A 1 84 ? 8.809 -4.427 -10.765 1.00 87.75 84 GLY A O 1
ATOM 641 N N . SER A 1 85 ? 7.818 -5.951 -9.478 1.00 88.94 85 SER A N 1
ATOM 642 C CA . SER A 1 85 ? 7.797 -6.979 -10.532 1.00 88.94 85 SER A CA 1
ATOM 643 C C . SER A 1 85 ? 7.045 -6.545 -11.795 1.00 88.94 85 SER A C 1
ATOM 645 O O . SER A 1 85 ? 7.516 -6.788 -12.904 1.00 88.94 85 SER A O 1
ATOM 647 N N . ASN A 1 86 ? 5.901 -5.872 -11.640 1.00 89.50 86 ASN A N 1
ATOM 648 C CA . ASN A 1 86 ? 5.151 -5.333 -12.776 1.00 89.50 86 ASN A CA 1
ATOM 649 C C . ASN A 1 86 ? 5.878 -4.158 -13.434 1.00 89.50 86 ASN A C 1
ATOM 651 O O . ASN A 1 86 ? 5.719 -3.966 -14.634 1.00 89.50 86 ASN A O 1
ATOM 655 N N . ASP A 1 87 ? 6.665 -3.390 -12.676 1.00 89.25 87 ASP A N 1
ATOM 656 C CA . ASP A 1 87 ? 7.423 -2.262 -13.213 1.00 89.25 87 ASP A CA 1
ATOM 657 C C . ASP A 1 87 ? 8.483 -2.761 -14.199 1.00 89.25 87 ASP A C 1
ATOM 659 O O . ASP A 1 87 ? 8.529 -2.295 -15.336 1.00 89.25 87 ASP A O 1
ATOM 663 N N . PHE A 1 88 ? 9.239 -3.793 -13.810 1.00 87.69 88 PHE A N 1
ATOM 664 C CA . PHE A 1 88 ? 10.189 -4.462 -14.699 1.00 87.69 88 PHE A CA 1
ATOM 665 C C . PHE A 1 88 ? 9.497 -5.152 -15.874 1.00 87.69 88 PHE A C 1
ATOM 667 O O . PHE A 1 88 ? 9.918 -4.988 -17.016 1.00 87.69 88 PHE A O 1
ATOM 674 N N . LEU A 1 89 ? 8.432 -5.918 -15.622 1.00 86.62 89 LEU A N 1
ATOM 675 C CA . LEU A 1 89 ? 7.760 -6.662 -16.685 1.00 86.62 89 LEU A CA 1
ATOM 676 C C . LEU A 1 89 ? 7.168 -5.728 -17.744 1.00 86.62 89 LEU A C 1
ATOM 678 O O . LEU A 1 89 ? 7.380 -5.946 -18.933 1.00 86.62 89 LEU A O 1
ATOM 682 N N . ASN A 1 90 ? 6.433 -4.701 -17.317 1.00 84.62 90 ASN A N 1
ATOM 683 C CA . ASN A 1 90 ? 5.628 -3.898 -18.227 1.00 84.62 90 ASN A CA 1
ATOM 684 C C . ASN A 1 90 ? 6.405 -2.743 -18.857 1.00 84.62 90 ASN A C 1
ATOM 686 O O . ASN A 1 90 ? 6.070 -2.367 -19.971 1.00 84.62 90 ASN A O 1
ATOM 690 N N . ASN A 1 91 ? 7.414 -2.187 -18.179 1.00 81.81 91 ASN A N 1
ATOM 691 C CA . ASN A 1 91 ? 8.096 -0.976 -18.654 1.00 81.81 91 ASN A CA 1
ATOM 692 C C . ASN A 1 91 ? 9.557 -1.220 -19.070 1.00 81.81 91 ASN A C 1
ATOM 694 O O . ASN A 1 91 ? 10.124 -0.388 -19.766 1.00 81.81 91 ASN A O 1
ATOM 698 N N . PHE A 1 92 ? 10.167 -2.350 -18.683 1.00 83.50 92 PHE A N 1
ATOM 699 C CA . PHE A 1 92 ? 11.570 -2.649 -19.012 1.00 83.50 92 PHE A CA 1
ATOM 700 C C . PHE A 1 92 ? 11.778 -3.921 -19.848 1.00 83.50 92 PHE A C 1
ATOM 702 O O . PHE A 1 92 ? 12.687 -3.962 -20.669 1.00 83.50 92 PHE A O 1
ATOM 709 N N . LEU A 1 93 ? 10.964 -4.971 -19.664 1.00 83.50 93 LEU A N 1
ATOM 710 C CA . LEU A 1 93 ? 11.127 -6.266 -20.356 1.00 83.50 93 LEU A CA 1
ATOM 711 C C . LEU A 1 93 ? 10.168 -6.493 -21.528 1.00 83.50 93 LEU A C 1
ATOM 713 O O . LEU A 1 93 ? 10.464 -7.297 -22.412 1.00 83.50 93 LEU A O 1
ATOM 717 N N . LEU A 1 94 ? 9.030 -5.796 -21.553 1.00 78.06 94 LEU A N 1
ATOM 718 C CA . LEU A 1 94 ? 8.086 -5.835 -22.663 1.00 78.06 94 LEU A CA 1
ATOM 719 C C . LEU A 1 94 ? 7.943 -4.453 -23.316 1.00 78.06 94 LEU A C 1
ATOM 721 O O . LEU A 1 94 ? 7.827 -3.463 -22.596 1.00 78.06 94 LEU A O 1
ATOM 725 N N . PRO A 1 95 ? 7.859 -4.370 -24.658 1.00 69.88 95 PRO A N 1
ATOM 726 C CA . PRO A 1 95 ? 7.667 -3.116 -25.385 1.00 69.88 95 PRO A CA 1
ATOM 727 C C . PRO A 1 95 ? 6.194 -2.680 -25.333 1.00 69.88 95 PRO A C 1
ATOM 729 O O . PRO A 1 95 ? 5.525 -2.565 -26.358 1.00 69.88 95 PRO A O 1
ATOM 732 N N . ILE A 1 96 ? 5.657 -2.541 -24.122 1.00 69.94 96 ILE A N 1
ATOM 733 C CA . ILE A 1 96 ? 4.273 -2.125 -23.876 1.00 69.94 96 ILE A CA 1
ATOM 734 C C . ILE A 1 96 ? 4.160 -0.591 -23.894 1.00 69.94 96 ILE A C 1
ATOM 736 O O . ILE A 1 96 ? 3.105 -0.072 -24.256 1.00 69.94 96 ILE A O 1
ATOM 740 N N . TYR A 1 97 ? 5.246 0.120 -23.574 1.00 69.75 97 TYR A N 1
ATOM 741 C CA . TYR A 1 97 ? 5.329 1.582 -23.564 1.00 69.75 97 TYR A CA 1
ATOM 742 C C . TYR A 1 97 ? 6.441 2.094 -24.495 1.00 69.75 97 TYR A C 1
ATOM 744 O O . TYR A 1 97 ? 7.414 1.389 -24.776 1.00 69.75 97 TYR A O 1
ATOM 752 N N . ASP A 1 98 ? 6.279 3.324 -24.994 1.00 64.94 98 ASP A N 1
ATOM 753 C CA . ASP A 1 98 ? 7.158 3.938 -26.006 1.00 64.94 98 ASP A CA 1
ATOM 754 C C . ASP A 1 98 ? 8.590 4.204 -25.500 1.00 64.94 98 ASP A C 1
ATOM 756 O O . ASP A 1 98 ? 9.518 4.365 -26.294 1.00 64.94 98 ASP A O 1
ATOM 760 N N . ASP A 1 99 ? 8.791 4.235 -24.184 1.00 59.81 99 ASP A N 1
ATOM 761 C CA . ASP A 1 99 ? 10.059 4.504 -23.508 1.00 59.81 99 ASP A CA 1
ATOM 762 C C . ASP A 1 99 ? 10.896 3.246 -23.217 1.00 59.81 99 ASP A C 1
ATOM 764 O O . ASP A 1 99 ? 11.989 3.372 -22.668 1.00 59.81 99 ASP A O 1
ATOM 768 N N . TYR A 1 100 ? 10.449 2.063 -23.648 1.00 57.06 100 TYR A N 1
ATOM 769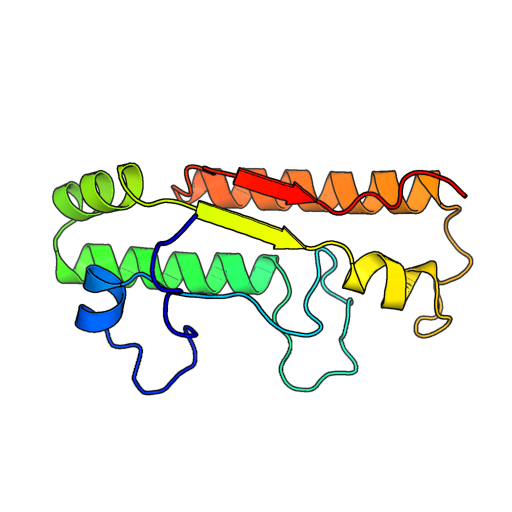 C CA . TYR A 1 100 ? 11.111 0.762 -23.463 1.00 57.06 100 TYR A CA 1
ATOM 770 C C . TYR A 1 100 ? 12.630 0.737 -23.753 1.00 57.06 100 TYR A C 1
ATOM 772 O O . TYR A 1 100 ? 13.372 -0.040 -23.159 1.00 57.06 100 TYR A O 1
ATOM 780 N N . TRP A 1 101 ? 13.121 1.595 -24.657 1.00 58.62 101 TRP A N 1
ATOM 781 C CA . TRP A 1 101 ? 14.538 1.681 -25.052 1.00 58.62 101 TRP A CA 1
ATOM 782 C C . TRP A 1 101 ? 15.336 2.785 -24.341 1.00 58.62 101 TRP A C 1
ATOM 784 O O . TRP A 1 101 ? 16.471 3.067 -24.725 1.00 58.62 101 TRP A O 1
ATOM 794 N N . THR A 1 102 ? 14.745 3.449 -23.350 1.00 72.25 102 THR A N 1
ATOM 795 C CA . THR A 1 102 ? 15.313 4.655 -22.726 1.00 72.25 102 THR A CA 1
ATOM 796 C C . THR A 1 102 ? 16.361 4.334 -21.668 1.00 72.25 102 THR A C 1
ATOM 798 O O . THR A 1 102 ? 17.273 5.128 -21.451 1.00 72.25 102 THR A O 1
ATOM 801 N N . TYR A 1 103 ? 16.242 3.174 -21.025 1.00 78.69 103 TYR A N 1
ATOM 802 C CA . TYR A 1 103 ? 17.061 2.792 -19.884 1.00 78.69 103 TYR A CA 1
ATOM 803 C C . TYR A 1 103 ? 17.706 1.431 -20.115 1.00 78.69 103 TYR A C 1
ATOM 805 O O . TYR A 1 103 ? 17.068 0.506 -20.616 1.00 78.69 103 TYR A O 1
ATOM 813 N N . ASN A 1 104 ? 18.960 1.279 -19.699 1.00 86.94 104 ASN A N 1
ATOM 814 C CA . ASN A 1 104 ? 19.501 -0.046 -19.408 1.00 86.94 104 ASN A CA 1
ATOM 815 C C . ASN A 1 104 ? 18.996 -0.550 -18.037 1.00 86.94 104 ASN A C 1
ATOM 817 O O . ASN A 1 104 ? 18.328 0.175 -17.298 1.00 86.94 104 ASN A O 1
ATOM 821 N N . ALA A 1 105 ? 19.311 -1.801 -17.689 1.00 84.81 105 ALA A N 1
ATOM 822 C CA . ALA A 1 105 ? 18.809 -2.431 -16.464 1.00 84.81 105 ALA A CA 1
ATOM 823 C C . ALA A 1 105 ? 19.187 -1.663 -15.184 1.00 84.81 105 ALA A C 1
ATOM 825 O O . ALA A 1 105 ? 18.344 -1.492 -14.301 1.00 84.81 105 ALA A O 1
ATOM 826 N N . ASP A 1 106 ? 20.421 -1.163 -15.090 1.00 88.44 106 ASP A N 1
ATOM 827 C CA . ASP A 1 106 ? 20.896 -0.429 -13.913 1.00 88.44 106 ASP A CA 1
ATOM 828 C C . ASP A 1 106 ? 20.212 0.939 -13.811 1.00 88.44 106 ASP A C 1
ATOM 830 O O . ASP A 1 106 ? 19.805 1.365 -12.729 1.00 88.44 106 ASP A O 1
ATOM 834 N N . GLU A 1 107 ? 20.040 1.630 -14.939 1.00 90.12 107 GLU A N 1
ATOM 835 C CA . GLU A 1 107 ? 19.338 2.914 -14.988 1.00 90.12 107 GLU A CA 1
ATOM 836 C C . GLU A 1 107 ? 17.867 2.765 -14.584 1.00 90.12 107 GLU A C 1
ATOM 838 O O . GLU A 1 107 ? 17.384 3.538 -13.755 1.00 90.12 107 GLU A O 1
ATOM 843 N N . PHE A 1 108 ? 17.175 1.742 -15.098 1.00 88.12 108 PHE A N 1
ATOM 844 C CA . PHE A 1 108 ? 15.776 1.477 -14.758 1.00 88.12 108 PHE A CA 1
ATOM 845 C C . PHE A 1 108 ? 15.607 1.080 -13.285 1.00 88.12 108 PHE A C 1
ATOM 847 O O . PHE A 1 108 ? 14.678 1.540 -12.612 1.00 88.12 108 PHE A O 1
ATOM 854 N N . THR A 1 109 ? 16.535 0.275 -12.759 1.00 89.31 109 THR A N 1
ATOM 855 C CA . THR A 1 1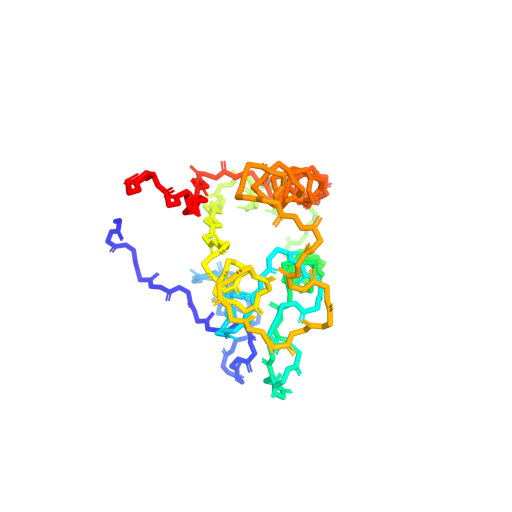09 ? 16.562 -0.105 -11.340 1.00 89.31 109 THR A CA 1
ATOM 856 C C . THR A 1 109 ? 16.735 1.130 -10.461 1.00 89.31 109 THR A C 1
ATOM 858 O O . THR A 1 109 ? 15.927 1.366 -9.564 1.00 89.31 109 THR A O 1
ATOM 861 N N . ASN A 1 110 ? 17.730 1.971 -10.750 1.00 90.62 110 ASN A N 1
ATOM 862 C CA . ASN A 1 110 ? 17.987 3.195 -9.988 1.00 90.62 110 ASN A CA 1
ATOM 863 C C . ASN A 1 110 ? 16.816 4.183 -10.061 1.00 90.62 110 ASN A C 1
ATOM 865 O O . ASN A 1 110 ? 16.446 4.790 -9.051 1.00 90.62 110 ASN A O 1
ATOM 869 N N . TYR A 1 111 ? 16.205 4.325 -11.238 1.00 90.94 111 TYR A N 1
ATOM 870 C CA . TYR A 1 111 ? 15.014 5.144 -11.438 1.00 90.94 111 TYR A CA 1
ATOM 871 C C . TYR A 1 111 ? 13.845 4.659 -10.568 1.00 90.94 111 TYR A C 1
ATOM 873 O O . TYR A 1 111 ? 13.293 5.433 -9.778 1.00 90.94 111 TYR A O 1
ATOM 8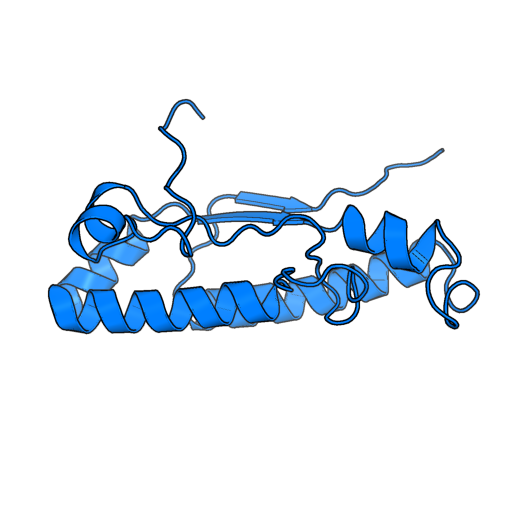81 N N . SER A 1 112 ? 13.532 3.364 -10.637 1.00 91.19 112 SER A N 1
ATOM 882 C CA . SER A 1 112 ? 12.459 2.741 -9.855 1.00 91.19 112 SER A CA 1
ATOM 883 C C . SER A 1 112 ? 12.717 2.851 -8.351 1.00 91.19 112 SER A C 1
ATOM 885 O O . SER A 1 112 ? 11.826 3.242 -7.597 1.00 91.19 112 SER A O 1
ATOM 887 N N . MET A 1 113 ? 13.949 2.595 -7.902 1.00 91.25 113 MET A N 1
ATOM 888 C CA . MET A 1 113 ? 14.326 2.705 -6.490 1.00 91.25 113 MET A CA 1
ATOM 889 C C . MET A 1 113 ? 14.229 4.141 -5.969 1.00 91.25 113 MET A C 1
ATOM 891 O O . MET A 1 113 ? 13.748 4.349 -4.858 1.00 91.25 113 MET A O 1
ATOM 895 N N . THR A 1 114 ? 14.586 5.139 -6.783 1.00 93.69 114 THR A N 1
ATOM 896 C CA . THR A 1 114 ? 14.436 6.559 -6.420 1.00 93.69 114 THR A CA 1
ATOM 897 C C . THR A 1 114 ? 12.968 6.939 -6.209 1.00 93.69 114 THR A C 1
ATOM 899 O O . THR A 1 114 ? 12.635 7.732 -5.324 1.00 93.69 114 THR A O 1
ATOM 902 N N . ILE A 1 115 ? 12.061 6.405 -7.030 1.00 93.88 115 ILE A N 1
ATOM 903 C CA . ILE A 1 115 ? 10.622 6.658 -6.884 1.00 93.88 115 ILE A CA 1
ATOM 904 C C . ILE A 1 115 ? 10.071 5.920 -5.666 1.00 93.88 115 ILE A C 1
ATOM 906 O O . ILE A 1 115 ? 9.351 6.527 -4.869 1.00 93.88 115 ILE A O 1
ATOM 910 N N . LEU A 1 116 ? 10.455 4.655 -5.482 1.00 93.44 116 LEU A N 1
ATOM 911 C CA . LEU A 1 116 ? 10.053 3.866 -4.324 1.00 93.44 116 LEU A CA 1
ATOM 912 C C . LEU A 1 116 ? 10.498 4.536 -3.019 1.00 93.44 116 LEU A C 1
ATOM 914 O O . LEU A 1 116 ? 9.692 4.674 -2.105 1.00 93.44 116 LEU A O 1
ATOM 918 N N . GLU A 1 117 ? 11.733 5.033 -2.938 1.00 92.62 117 GLU A N 1
ATOM 919 C CA . GLU A 1 117 ? 12.228 5.769 -1.771 1.00 92.62 117 GLU A CA 1
ATOM 920 C C . GLU A 1 117 ? 11.330 6.971 -1.441 1.00 92.62 117 GLU A C 1
ATOM 922 O O . GLU A 1 117 ? 10.880 7.122 -0.303 1.00 92.62 117 GLU A O 1
ATOM 927 N N . LYS A 1 118 ? 10.980 7.788 -2.443 1.00 94.88 118 LYS A N 1
ATOM 928 C CA . LYS A 1 118 ? 10.063 8.925 -2.256 1.00 94.88 118 LYS A CA 1
ATOM 929 C C . LYS A 1 118 ? 8.694 8.473 -1.749 1.00 94.88 118 LYS A C 1
ATOM 931 O O . LYS A 1 118 ? 8.129 9.109 -0.861 1.00 94.88 118 LYS A O 1
ATOM 936 N N . GLN A 1 119 ? 8.157 7.382 -2.287 1.00 94.31 119 GLN A N 1
ATOM 937 C CA . GLN A 1 119 ? 6.868 6.826 -1.867 1.00 94.31 119 GLN A CA 1
ATOM 938 C C . GLN A 1 119 ? 6.910 6.292 -0.430 1.00 94.31 119 GLN A C 1
ATOM 940 O O . GLN A 1 119 ? 5.966 6.505 0.335 1.00 94.31 119 GLN A O 1
ATOM 945 N N . LEU A 1 120 ? 8.008 5.655 -0.024 1.00 91.81 120 LEU A N 1
ATOM 946 C CA . LEU A 1 120 ? 8.201 5.173 1.343 1.00 91.81 120 LEU A CA 1
ATOM 947 C C . LEU A 1 120 ? 8.375 6.331 2.334 1.00 91.81 120 LEU A C 1
ATOM 949 O O . LEU A 1 120 ? 7.787 6.287 3.411 1.00 91.81 120 LEU A O 1
ATOM 953 N N . ILE A 1 121 ? 9.084 7.403 1.965 1.00 92.56 121 ILE A N 1
ATOM 954 C CA . ILE A 1 121 ? 9.177 8.624 2.786 1.00 92.56 121 ILE A CA 1
ATOM 955 C C . ILE A 1 121 ? 7.783 9.215 3.026 1.00 92.56 121 ILE A C 1
ATOM 957 O O . ILE A 1 121 ? 7.423 9.525 4.162 1.00 92.56 121 ILE A O 1
ATOM 961 N N . VAL A 1 122 ? 6.974 9.326 1.969 1.00 93.31 122 VAL A N 1
ATOM 962 C CA . VAL A 1 122 ? 5.585 9.791 2.078 1.00 93.31 122 VAL A CA 1
ATOM 963 C C . VAL A 1 122 ? 4.765 8.849 2.966 1.00 93.31 122 VAL A C 1
ATOM 965 O O . VAL A 1 122 ? 4.035 9.310 3.837 1.00 93.31 122 VAL A O 1
ATOM 968 N N . SER A 1 123 ? 4.926 7.534 2.807 1.00 90.19 123 SER A N 1
ATOM 969 C CA . SER A 1 123 ? 4.259 6.524 3.641 1.00 90.19 123 SER A CA 1
ATOM 970 C C . SER A 1 123 ? 4.566 6.717 5.130 1.00 90.19 123 SER A C 1
ATOM 972 O O . SER A 1 123 ? 3.651 6.764 5.954 1.00 90.19 123 SER A O 1
ATOM 974 N N . VAL A 1 124 ? 5.844 6.895 5.475 1.00 89.56 124 VAL A N 1
ATOM 975 C CA . VAL A 1 124 ? 6.295 7.136 6.854 1.00 89.56 124 VAL A CA 1
ATOM 976 C C . VAL A 1 124 ? 5.731 8.447 7.403 1.00 89.56 124 VAL A C 1
ATOM 978 O O . VAL A 1 124 ? 5.292 8.482 8.552 1.00 89.56 124 VAL A O 1
ATOM 981 N N . ALA A 1 125 ? 5.659 9.504 6.588 1.00 88.38 125 ALA A N 1
ATOM 982 C CA . ALA A 1 125 ? 5.042 10.771 6.988 1.00 88.38 125 ALA A CA 1
ATOM 983 C C . ALA A 1 125 ? 3.549 10.624 7.352 1.00 88.38 125 ALA A C 1
ATOM 985 O O . ALA A 1 125 ? 3.042 11.389 8.171 1.00 88.38 125 ALA A O 1
ATOM 986 N N . TYR A 1 126 ? 2.861 9.615 6.808 1.00 85.88 126 TYR A N 1
ATOM 987 C CA . TYR A 1 126 ? 1.480 9.269 7.163 1.00 85.88 126 TYR A CA 1
ATOM 988 C C . TYR A 1 126 ? 1.350 8.267 8.319 1.00 85.88 126 TYR A C 1
ATOM 990 O O . TYR A 1 126 ? 0.239 7.841 8.639 1.00 85.88 126 TYR A O 1
ATOM 998 N N . GLY A 1 127 ? 2.453 7.913 8.981 1.00 81.25 127 GLY A N 1
ATOM 999 C CA . GLY A 1 127 ? 2.450 7.027 10.145 1.00 81.25 127 GLY A CA 1
ATOM 1000 C C . GLY A 1 127 ? 2.550 5.538 9.812 1.00 81.25 127 GLY A C 1
ATOM 1001 O O . GLY A 1 127 ? 2.296 4.713 10.686 1.00 81.25 127 GLY A O 1
ATOM 1002 N N . ILE A 1 128 ? 2.932 5.178 8.581 1.00 82.31 128 ILE A N 1
ATOM 1003 C CA . ILE A 1 128 ? 3.293 3.797 8.237 1.00 82.31 128 ILE A CA 1
ATOM 1004 C C . ILE A 1 128 ? 4.669 3.499 8.843 1.00 82.31 128 ILE A C 1
ATOM 1006 O O . ILE A 1 128 ? 5.694 3.967 8.346 1.00 82.31 128 ILE A O 1
ATOM 1010 N N . ALA A 1 129 ? 4.703 2.695 9.904 1.00 78.94 129 ALA A N 1
ATOM 1011 C CA . ALA A 1 129 ? 5.939 2.136 10.443 1.00 78.94 129 ALA A CA 1
ATOM 1012 C C . ALA A 1 129 ? 6.262 0.830 9.702 1.00 78.94 129 ALA A C 1
ATOM 1014 O O . ALA A 1 129 ? 5.745 -0.229 10.036 1.00 78.94 129 ALA A O 1
ATOM 1015 N N . LEU A 1 130 ? 7.070 0.905 8.643 1.00 71.06 130 LEU A N 1
ATOM 1016 C CA . LEU A 1 130 ? 7.347 -0.236 7.763 1.00 71.06 130 LEU A CA 1
ATOM 1017 C C . LEU A 1 130 ? 7.998 -1.404 8.531 1.00 71.06 130 LEU A C 1
ATOM 1019 O O . LEU A 1 130 ? 9.155 -1.307 8.938 1.00 71.06 130 LEU A O 1
ATOM 1023 N N . SER A 1 131 ? 7.273 -2.518 8.686 1.00 69.88 131 SER A N 1
ATOM 1024 C CA . SER A 1 131 ? 7.770 -3.735 9.350 1.00 69.88 131 SER A CA 1
ATOM 1025 C C . SER A 1 131 ? 8.612 -4.600 8.409 1.00 69.88 131 SER A C 1
ATOM 1027 O O . SER A 1 131 ? 9.532 -5.290 8.841 1.00 69.88 131 SER A O 1
ATOM 1029 N N . SER A 1 132 ? 8.293 -4.592 7.110 1.00 68.75 132 SER A N 1
ATOM 1030 C CA . SER A 1 132 ? 9.069 -5.292 6.081 1.00 68.75 132 SER A CA 1
ATOM 1031 C C . SER A 1 132 ? 8.856 -4.691 4.691 1.00 68.75 132 SER A C 1
ATOM 1033 O O . SER A 1 132 ? 7.741 -4.307 4.327 1.00 68.75 132 SER A O 1
ATOM 1035 N N . ILE A 1 133 ? 9.935 -4.641 3.908 1.00 67.06 133 ILE A N 1
ATOM 1036 C CA . ILE A 1 133 ? 9.932 -4.200 2.512 1.00 67.06 133 ILE A CA 1
ATOM 1037 C C . ILE A 1 133 ? 10.497 -5.344 1.675 1.00 67.06 133 ILE A C 1
ATOM 1039 O O . ILE A 1 133 ? 11.618 -5.794 1.909 1.00 67.06 133 ILE A O 1
ATOM 1043 N N . LEU A 1 134 ? 9.717 -5.814 0.707 1.00 66.19 134 LEU A N 1
ATOM 1044 C CA . LEU A 1 134 ? 10.151 -6.771 -0.305 1.00 66.19 134 LEU A CA 1
ATOM 1045 C C . LEU A 1 134 ? 10.157 -6.059 -1.659 1.00 66.19 134 LEU A C 1
ATOM 1047 O O . LEU A 1 134 ? 9.153 -6.036 -2.371 1.00 66.19 134 LEU A O 1
ATOM 1051 N N . ALA A 1 135 ? 11.290 -5.449 -1.997 1.00 61.66 135 ALA A N 1
ATOM 1052 C CA . ALA A 1 135 ? 11.567 -5.007 -3.357 1.00 61.66 135 ALA A CA 1
ATOM 1053 C C . ALA A 1 135 ? 12.197 -6.186 -4.107 1.00 61.66 135 ALA A C 1
ATOM 1055 O O . ALA A 1 135 ? 13.221 -6.718 -3.679 1.00 61.66 135 ALA A O 1
ATOM 1056 N N . TYR A 1 136 ? 11.558 -6.646 -5.181 1.00 56.19 136 TYR A N 1
ATOM 1057 C CA . TYR A 1 136 ? 12.129 -7.710 -6.002 1.00 56.19 136 TYR A CA 1
ATOM 1058 C C . TYR A 1 136 ? 13.197 -7.113 -6.925 1.00 56.19 136 TYR A C 1
ATOM 1060 O O . TYR A 1 136 ? 12.868 -6.576 -7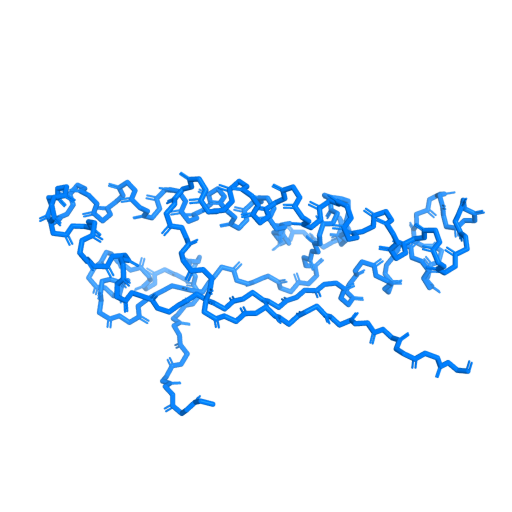.978 1.00 56.19 136 TYR A O 1
ATOM 1068 N N . GLU A 1 137 ? 14.467 -7.220 -6.532 1.00 46.62 137 GLU A N 1
ATOM 1069 C CA . GLU A 1 137 ? 15.592 -7.122 -7.466 1.00 46.62 137 GLU A CA 1
ATOM 1070 C C . GLU A 1 137 ? 15.674 -8.426 -8.266 1.00 46.62 137 GLU A C 1
ATOM 1072 O O . GLU A 1 137 ? 15.823 -9.513 -7.697 1.00 46.62 137 GLU A O 1
ATOM 1077 N N . THR A 1 138 ? 15.613 -8.344 -9.595 1.00 40.62 138 THR A N 1
ATOM 1078 C CA . THR A 1 138 ? 16.130 -9.424 -10.438 1.00 40.62 138 THR A CA 1
ATOM 1079 C C . THR A 1 138 ? 17.651 -9.392 -10.339 1.00 40.62 138 THR A C 1
ATOM 1081 O O . THR A 1 138 ? 18.319 -8.696 -11.099 1.00 40.62 138 THR A O 1
ATOM 1084 N N . THR A 1 139 ? 18.209 -10.105 -9.364 1.00 34.81 139 THR A N 1
ATOM 1085 C CA . THR A 1 139 ? 19.648 -10.365 -9.301 1.00 34.81 139 THR A CA 1
ATOM 1086 C C . THR A 1 139 ? 20.038 -11.183 -10.532 1.00 34.81 139 THR A C 1
ATOM 1088 O O . THR A 1 139 ? 19.623 -12.329 -10.660 1.00 34.81 139 THR A O 1
ATOM 1091 N N . THR A 1 140 ? 20.791 -10.545 -11.435 1.00 34.94 140 THR A N 1
ATOM 1092 C CA . THR A 1 140 ? 21.723 -11.115 -12.432 1.00 34.94 140 THR A CA 1
ATOM 1093 C C . THR A 1 140 ? 21.297 -12.395 -13.170 1.00 34.94 140 THR A C 1
ATOM 1095 O O . THR A 1 140 ? 21.291 -13.483 -12.592 1.00 34.94 140 THR A O 1
ATOM 1098 N N . LEU A 1 141 ? 21.096 -12.276 -14.489 1.00 35.88 141 LEU A N 1
ATOM 1099 C CA . LEU A 1 141 ? 21.535 -13.318 -15.428 1.00 35.88 141 LEU A CA 1
ATOM 1100 C C . LEU A 1 141 ? 23.035 -13.165 -15.699 1.00 35.88 141 LEU A C 1
ATOM 1102 O O . LEU A 1 141 ? 23.488 -12.000 -15.776 1.00 35.88 141 LEU A O 1
#

Foldseek 3Di:
DPADAQEACPPPPNDLVSCLVRNYDPQFDQEALDPCGNVVDPDGAHLLRSLVSVLVNLVSLCVVPNDVVSLVSLVPDEDEEAHDPSLCVCQAVDPNDPCNPVDDPVRSVVVSVVSVVVSVVSSVVSSRPHPDYHYDDPPDD

Radius of gyration: 16.6 Å; chains: 1; bounding box: 40×28×47 Å